Protein AF-A0A9D8BT51-F1 (afdb_monomer_lite)

Foldseek 3Di:
DPPWDKDWDFWQFLDDPVSNVVNLCVLVVDQWDKDWDADPVGRVHTAWIWIAGSVLVSVQVNVVSVPDPDRTDIRMDTPVNSPVGTDTPDHDPD

Sequence (94 aa):
MQRRGTGQIDRMFKEPADKRAESLGRITRNRKVYFAVFYAANQTKCKVIYELEPMVVVEETNRQLDRSRNVISHVGFSEDWARENGHVVYQDKT

Structure (mmCIF, N/CA/C/O backbone):
data_AF-A0A9D8BT51-F1
#
_entry.id   AF-A0A9D8BT51-F1
#
loop_
_atom_site.group_PDB
_atom_site.id
_atom_site.type_symbol
_atom_site.label_atom_id
_atom_site.label_alt_id
_atom_site.label_comp_id
_atom_site.label_asym_id
_atom_site.label_entity_id
_atom_site.label_seq_id
_atom_site.pdbx_PDB_ins_code
_atom_site.Cartn_x
_atom_site.Cartn_y
_atom_site.Cartn_z
_atom_site.occupancy
_atom_site.B_iso_or_equiv
_atom_site.auth_seq_id
_atom_site.auth_comp_id
_atom_site.auth_asym_id
_atom_site.auth_atom_id
_atom_site.pdbx_PDB_model_num
ATOM 1 N N . MET A 1 1 ? -21.877 8.097 6.622 1.00 39.50 1 MET A N 1
ATOM 2 C CA . MET A 1 1 ? -20.825 7.588 5.713 1.00 39.50 1 MET A CA 1
ATOM 3 C 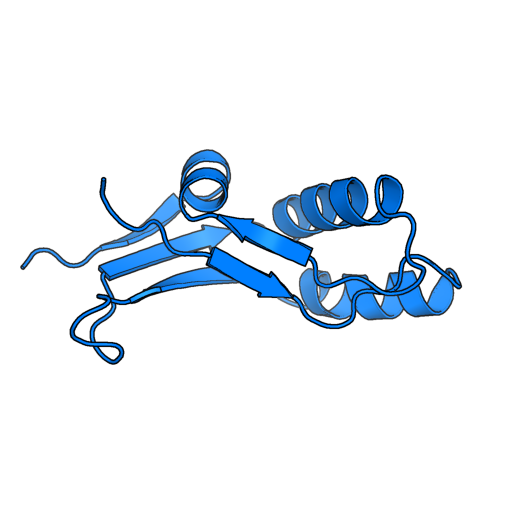C . MET A 1 1 ? -19.589 7.288 6.560 1.00 39.50 1 MET A C 1
ATOM 5 O O . MET A 1 1 ? -19.027 8.223 7.115 1.00 39.50 1 MET A O 1
ATOM 9 N N . GLN A 1 2 ? -19.232 6.018 6.795 1.00 44.03 2 GLN A N 1
ATOM 10 C CA . GLN A 1 2 ? -17.997 5.700 7.535 1.00 44.03 2 GLN A CA 1
ATOM 11 C C . GLN A 1 2 ? -16.801 6.120 6.671 1.00 44.03 2 GLN A C 1
ATOM 13 O O . GLN A 1 2 ? -16.718 5.707 5.516 1.00 44.03 2 GLN A O 1
ATOM 18 N N . ARG A 1 3 ? -15.901 6.961 7.199 1.00 54.00 3 ARG A N 1
ATOM 19 C CA . ARG A 1 3 ? -14.628 7.273 6.532 1.00 54.00 3 ARG A CA 1
ATOM 20 C C . ARG A 1 3 ? -13.808 5.981 6.473 1.00 54.00 3 ARG A C 1
ATOM 22 O O . ARG A 1 3 ? -13.406 5.480 7.519 1.00 54.00 3 ARG A O 1
ATOM 29 N N . ARG A 1 4 ? -13.634 5.423 5.273 1.00 69.25 4 ARG A N 1
ATOM 30 C CA . ARG A 1 4 ? -12.799 4.239 5.026 1.00 69.25 4 ARG A CA 1
ATOM 31 C C . ARG A 1 4 ? -11.338 4.667 4.940 1.00 69.25 4 ARG A C 1
ATOM 33 O O . ARG A 1 4 ? -11.046 5.729 4.390 1.00 69.25 4 ARG A O 1
ATOM 40 N N . GLY A 1 5 ? -10.444 3.880 5.533 1.00 78.31 5 GLY A N 1
ATOM 41 C CA . GLY A 1 5 ? -9.011 4.173 5.514 1.00 78.31 5 GLY A CA 1
ATOM 42 C C . GLY A 1 5 ? -8.420 4.014 4.112 1.00 78.31 5 GLY A C 1
ATOM 43 O O . GLY A 1 5 ? -8.827 3.125 3.362 1.00 78.31 5 GLY A O 1
ATOM 44 N N . THR A 1 6 ? -7.444 4.854 3.769 1.00 91.25 6 THR A N 1
ATOM 45 C CA . THR A 1 6 ? -6.611 4.698 2.570 1.00 91.25 6 THR A CA 1
ATOM 46 C C . THR A 1 6 ? -5.143 4.716 2.967 1.00 91.25 6 THR A C 1
ATOM 48 O O . THR A 1 6 ? -4.730 5.579 3.740 1.00 91.25 6 THR A O 1
ATOM 51 N N . GLY A 1 7 ? -4.362 3.791 2.423 1.00 92.62 7 GLY A N 1
ATOM 52 C CA . GLY A 1 7 ? -2.904 3.765 2.526 1.00 92.62 7 GLY A CA 1
ATOM 53 C C . GLY A 1 7 ? -2.279 3.924 1.146 1.00 92.62 7 GLY A C 1
ATOM 54 O O . GLY A 1 7 ? -2.956 3.745 0.137 1.00 92.62 7 GLY A O 1
ATOM 55 N N . GLN A 1 8 ? -0.995 4.263 1.087 1.00 95.75 8 GLN A N 1
ATOM 56 C CA . GLN A 1 8 ? -0.293 4.407 -0.185 1.00 95.75 8 GLN A CA 1
ATOM 57 C C . GLN A 1 8 ? 1.139 3.891 -0.113 1.00 95.75 8 GLN A C 1
ATOM 59 O O . GLN A 1 8 ? 1.770 3.911 0.944 1.00 95.75 8 GLN A O 1
ATOM 64 N N . ILE A 1 9 ? 1.652 3.465 -1.265 1.00 95.56 9 ILE A N 1
ATOM 65 C CA . ILE A 1 9 ? 3.080 3.267 -1.483 1.00 95.56 9 ILE A CA 1
ATOM 66 C C . ILE A 1 9 ? 3.580 4.442 -2.317 1.00 95.56 9 ILE A C 1
ATOM 68 O O . ILE A 1 9 ? 3.189 4.636 -3.471 1.00 95.56 9 ILE A O 1
ATOM 72 N N . ASP A 1 10 ? 4.452 5.238 -1.705 1.00 94.75 10 ASP A N 1
ATOM 73 C CA . ASP A 1 10 ? 4.946 6.469 -2.307 1.00 94.75 10 ASP A CA 1
ATOM 74 C C . ASP A 1 10 ? 6.033 6.229 -3.349 1.00 94.75 10 ASP A C 1
ATOM 76 O O . ASP A 1 10 ? 6.909 5.373 -3.167 1.00 94.75 10 ASP A O 1
ATOM 80 N N . ARG A 1 11 ? 6.034 7.091 -4.374 1.00 95.56 11 ARG A N 1
ATOM 81 C CA . ARG A 1 11 ? 7.080 7.201 -5.403 1.00 95.56 11 ARG A CA 1
ATOM 82 C C . ARG A 1 11 ? 7.360 5.873 -6.110 1.00 95.56 11 ARG A C 1
ATOM 84 O O . ARG A 1 11 ? 8.490 5.389 -6.118 1.00 95.56 11 ARG A O 1
ATOM 91 N N . MET A 1 12 ? 6.318 5.289 -6.688 1.00 98.00 12 MET A N 1
ATOM 92 C CA . MET A 1 12 ? 6.415 4.087 -7.510 1.00 98.00 12 MET A CA 1
ATOM 93 C C . MET A 1 12 ? 6.676 4.478 -8.962 1.00 98.00 12 MET A C 1
ATOM 95 O O . MET A 1 12 ? 5.923 5.262 -9.542 1.00 98.00 12 MET A O 1
ATOM 99 N N . PHE A 1 13 ? 7.754 3.949 -9.536 1.00 98.25 13 PHE A N 1
ATOM 100 C CA . PHE A 1 13 ? 8.161 4.245 -10.907 1.00 98.25 13 PHE A CA 1
ATOM 101 C C . PHE A 1 13 ? 7.452 3.317 -11.896 1.00 98.25 13 PHE A C 1
ATOM 103 O O . PHE A 1 13 ? 7.490 2.095 -11.752 1.00 98.25 13 PHE A O 1
ATOM 110 N N . LYS A 1 14 ? 6.835 3.904 -12.922 1.00 97.75 14 LYS A N 1
ATOM 111 C CA . LYS A 1 14 ? 6.328 3.216 -14.115 1.00 97.75 14 LYS A CA 1
ATOM 112 C C . LYS A 1 14 ? 7.460 2.909 -15.096 1.00 97.75 14 LYS A C 1
ATOM 114 O O . LYS A 1 14 ? 7.468 1.846 -15.709 1.00 97.75 14 LYS A O 1
ATOM 119 N N . GLU A 1 15 ? 8.400 3.839 -15.219 1.00 95.94 15 GLU A N 1
ATOM 120 C CA . GLU A 1 15 ? 9.584 3.767 -16.073 1.00 95.94 15 GLU A CA 1
ATOM 121 C C . GLU A 1 15 ? 10.721 4.610 -15.457 1.00 95.94 15 GLU A C 1
ATOM 123 O O . GLU A 1 15 ? 10.442 5.483 -14.628 1.00 95.94 15 GLU A O 1
ATOM 128 N N . PRO A 1 16 ? 11.995 4.370 -15.814 1.00 97.25 16 PRO A N 1
ATOM 129 C CA . PRO A 1 16 ? 12.500 3.260 -16.632 1.00 97.25 16 PRO A CA 1
ATOM 130 C C . PRO A 1 16 ? 12.338 1.881 -15.953 1.00 97.25 16 PRO A C 1
ATOM 132 O O . PRO A 1 16 ? 11.961 1.783 -14.783 1.00 97.25 16 PRO A O 1
ATOM 135 N N . ALA A 1 17 ? 12.536 0.798 -16.714 1.00 97.69 17 ALA A N 1
ATOM 136 C CA . ALA A 1 17 ? 12.199 -0.570 -16.292 1.00 97.69 17 ALA A CA 1
ATOM 137 C C . ALA A 1 17 ? 12.968 -1.042 -15.043 1.00 97.69 17 ALA A C 1
ATOM 139 O O . A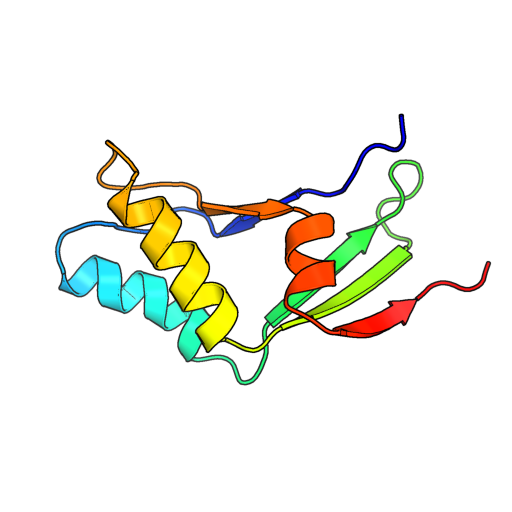LA A 1 17 ? 12.404 -1.716 -14.182 1.00 97.69 17 ALA A O 1
ATOM 140 N N . ASP A 1 18 ? 14.230 -0.644 -14.911 1.00 98.06 18 ASP A N 1
ATOM 141 C CA . ASP A 1 18 ? 15.072 -0.875 -13.735 1.00 98.06 18 ASP A CA 1
ATOM 142 C C . ASP A 1 18 ? 14.499 -0.186 -12.487 1.00 98.06 18 ASP A C 1
ATOM 144 O O . ASP A 1 18 ? 14.381 -0.806 -11.429 1.00 98.06 18 ASP A O 1
ATOM 148 N N . LYS A 1 19 ? 14.036 1.063 -12.619 1.00 98.12 19 LYS A N 1
ATOM 149 C CA . LYS A 1 19 ? 13.391 1.801 -11.524 1.00 98.12 19 LYS A CA 1
ATOM 150 C C . LYS A 1 19 ? 12.026 1.239 -11.154 1.00 98.12 19 LYS A C 1
ATOM 152 O O . LYS A 1 19 ? 11.664 1.236 -9.971 1.00 98.12 19 LYS A O 1
ATOM 157 N N . ARG A 1 20 ? 11.280 0.710 -12.127 1.00 98.19 20 ARG A N 1
ATOM 158 C CA . ARG A 1 20 ? 10.053 -0.051 -11.855 1.00 98.19 20 ARG A CA 1
ATOM 159 C C . ARG A 1 20 ? 10.365 -1.323 -11.072 1.00 98.19 20 ARG A C 1
ATOM 161 O O . ARG A 1 20 ? 9.720 -1.569 -10.056 1.00 98.19 20 ARG A O 1
ATOM 168 N N . ALA A 1 21 ? 11.373 -2.089 -11.485 1.00 98.31 21 ALA A N 1
ATOM 169 C CA . ALA A 1 21 ? 11.800 -3.292 -10.773 1.00 98.31 21 ALA A CA 1
ATOM 170 C C . ALA A 1 21 ? 12.259 -2.980 -9.337 1.00 98.31 21 ALA A C 1
ATOM 172 O O . ALA A 1 21 ? 11.842 -3.667 -8.407 1.00 98.31 21 ALA A O 1
ATOM 173 N N . GLU A 1 22 ? 13.028 -1.905 -9.128 1.00 98.06 22 GLU A N 1
ATOM 174 C CA . GLU A 1 22 ? 13.434 -1.431 -7.795 1.00 98.06 22 GLU A CA 1
ATOM 175 C C . GLU A 1 22 ? 12.214 -1.058 -6.930 1.00 98.06 22 GLU A C 1
ATOM 177 O O . GLU A 1 22 ? 12.112 -1.460 -5.768 1.00 98.06 22 GLU A O 1
ATOM 182 N N . SER A 1 23 ? 11.246 -0.343 -7.516 1.00 97.81 23 SER A N 1
ATOM 183 C CA . SER A 1 23 ? 9.996 0.041 -6.850 1.00 97.81 23 SER A CA 1
ATOM 184 C C . SER A 1 23 ? 9.196 -1.182 -6.407 1.00 97.81 23 SER A C 1
ATOM 186 O O . SER A 1 23 ? 8.837 -1.292 -5.234 1.00 97.81 23 SER A O 1
ATOM 188 N N . LEU A 1 24 ? 8.954 -2.127 -7.319 1.00 98.38 24 LEU A N 1
ATOM 189 C CA . LEU A 1 24 ? 8.247 -3.377 -7.026 1.00 98.38 24 LEU A CA 1
ATOM 190 C C . LEU A 1 24 ? 9.027 -4.255 -6.036 1.00 98.38 24 LEU A C 1
ATOM 192 O O . LEU A 1 24 ? 8.420 -4.902 -5.185 1.00 98.38 24 LEU A O 1
ATOM 196 N N . GLY A 1 25 ? 10.361 -4.200 -6.072 1.00 98.19 25 GLY A N 1
ATOM 197 C CA . GLY A 1 25 ? 11.264 -4.841 -5.116 1.00 98.19 25 GLY A CA 1
ATOM 198 C C . GLY A 1 25 ? 10.984 -4.461 -3.662 1.00 98.19 25 GLY A C 1
ATOM 199 O O . GLY A 1 25 ? 11.129 -5.286 -2.761 1.00 98.19 25 GLY A O 1
ATOM 200 N N . ARG A 1 26 ? 10.503 -3.236 -3.408 1.00 97.44 26 ARG A N 1
ATOM 201 C CA . ARG A 1 26 ? 10.092 -2.796 -2.061 1.00 97.44 26 ARG A CA 1
ATOM 202 C C . ARG A 1 26 ? 8.901 -3.582 -1.523 1.00 97.44 26 ARG A C 1
ATOM 204 O O . ARG A 1 26 ? 8.765 -3.653 -0.304 1.00 97.44 26 ARG A O 1
ATOM 211 N N . ILE A 1 27 ? 8.075 -4.145 -2.406 1.00 98.12 27 ILE A N 1
ATOM 212 C CA . ILE A 1 27 ? 6.937 -5.007 -2.076 1.00 98.12 27 ILE A CA 1
ATOM 213 C C . ILE A 1 27 ? 7.411 -6.462 -2.005 1.00 98.12 27 ILE A C 1
ATOM 215 O O . ILE A 1 27 ? 7.266 -7.097 -0.962 1.00 98.12 27 ILE A O 1
ATOM 219 N N . THR A 1 28 ? 8.033 -6.967 -3.075 1.00 98.12 28 THR A N 1
ATOM 220 C CA . THR A 1 28 ? 8.361 -8.397 -3.236 1.00 98.12 28 THR A CA 1
ATOM 221 C C . THR A 1 28 ? 9.458 -8.903 -2.306 1.00 98.12 28 THR A C 1
ATOM 223 O O . THR A 1 28 ? 9.509 -10.099 -2.039 1.00 98.12 28 THR A O 1
ATOM 226 N N . ARG A 1 29 ? 10.311 -8.026 -1.759 1.00 97.94 29 ARG A N 1
ATOM 227 C CA . ARG A 1 29 ? 11.319 -8.423 -0.758 1.00 97.94 29 ARG A CA 1
ATOM 228 C C . ARG A 1 29 ? 10.727 -8.847 0.591 1.00 97.94 29 ARG A C 1
ATOM 230 O O . ARG A 1 29 ? 11.457 -9.361 1.432 1.00 97.94 29 ARG A O 1
ATOM 237 N N . ASN A 1 30 ? 9.450 -8.559 0.845 1.00 98.19 30 ASN A N 1
ATOM 238 C CA . ASN A 1 30 ? 8.797 -8.888 2.110 1.00 98.19 30 ASN A CA 1
ATOM 239 C C . ASN A 1 30 ? 8.069 -10.224 1.992 1.00 98.19 30 ASN A C 1
ATOM 241 O O . ASN A 1 30 ? 7.534 -10.555 0.939 1.00 98.19 30 ASN A O 1
ATOM 245 N N . ARG A 1 31 ? 7.961 -10.950 3.110 1.00 98.19 31 ARG A N 1
ATOM 246 C CA . ARG A 1 31 ? 7.145 -12.172 3.173 1.00 98.19 31 ARG A CA 1
ATOM 247 C C . ARG A 1 31 ? 5.648 -11.873 3.069 1.00 98.19 31 ARG A C 1
ATOM 249 O O . ARG A 1 31 ? 4.910 -12.674 2.514 1.00 98.19 31 ARG A O 1
ATOM 256 N N . LYS A 1 32 ? 5.214 -10.750 3.649 1.00 98.00 32 LYS A N 1
ATOM 257 C CA . LYS A 1 32 ? 3.821 -10.293 3.749 1.00 98.00 32 LYS A CA 1
ATOM 258 C C . LYS A 1 32 ? 3.762 -8.771 3.739 1.00 98.00 32 LYS A C 1
ATOM 260 O O . LYS A 1 32 ? 4.753 -8.114 4.062 1.00 98.00 32 LYS A O 1
ATOM 265 N N . VAL A 1 33 ? 2.592 -8.229 3.415 1.00 98.12 33 VAL A N 1
ATOM 266 C CA . VAL A 1 33 ? 2.270 -6.804 3.555 1.00 98.12 33 VAL A CA 1
ATOM 267 C C . VAL A 1 33 ? 1.090 -6.665 4.512 1.00 98.12 33 VAL A C 1
ATOM 269 O O . VAL A 1 33 ? 0.125 -7.416 4.407 1.00 98.12 33 VAL A O 1
ATOM 272 N N . TYR A 1 34 ? 1.159 -5.704 5.435 1.00 97.94 34 TYR A N 1
ATOM 273 C CA . TYR A 1 34 ? 0.091 -5.447 6.400 1.00 97.94 34 TYR A CA 1
ATOM 274 C C . TYR A 1 34 ? -0.532 -4.074 6.166 1.00 97.94 34 TYR A C 1
ATOM 276 O O . TYR A 1 34 ? 0.170 -3.063 6.136 1.00 97.94 34 TYR A O 1
ATOM 284 N N . PHE A 1 35 ? -1.856 -4.040 6.036 1.00 97.50 35 PHE A N 1
ATOM 285 C CA . PHE A 1 35 ? -2.635 -2.809 5.950 1.00 97.50 35 PHE A CA 1
ATOM 286 C C . PHE A 1 35 ? -3.359 -2.586 7.278 1.00 97.50 35 PHE A C 1
ATOM 288 O O . PHE A 1 35 ? -4.359 -3.245 7.567 1.00 97.50 35 PHE A O 1
ATOM 295 N N . ALA A 1 36 ? -2.832 -1.679 8.099 1.00 96.69 36 ALA A N 1
ATOM 296 C CA . ALA A 1 36 ? -3.396 -1.339 9.400 1.00 96.69 36 ALA A CA 1
ATOM 297 C C . ALA A 1 36 ? -4.289 -0.095 9.301 1.00 96.69 36 ALA A C 1
ATOM 299 O O . ALA A 1 36 ? -3.852 0.967 8.857 1.00 96.69 36 ALA A O 1
ATOM 300 N N . VAL A 1 37 ? -5.534 -0.219 9.755 1.00 95.25 37 VAL A N 1
ATOM 301 C CA . VAL A 1 37 ? -6.487 0.890 9.863 1.00 95.25 37 VAL A CA 1
ATOM 302 C C . VAL A 1 37 ? -6.581 1.310 11.318 1.00 95.25 37 VAL A C 1
ATOM 304 O O . VAL A 1 37 ? -6.823 0.476 12.188 1.00 95.25 37 VAL A O 1
ATOM 307 N N . PHE A 1 38 ? -6.434 2.604 11.584 1.00 94.88 38 PHE A N 1
ATOM 308 C CA . PHE A 1 38 ? -6.532 3.191 12.920 1.00 94.88 38 PHE A CA 1
ATOM 309 C C . PHE A 1 38 ? -7.825 3.992 13.064 1.00 94.88 38 PHE A C 1
ATOM 311 O O . PHE A 1 38 ? -8.390 4.480 12.080 1.00 94.88 38 PHE A O 1
ATOM 318 N N . TYR A 1 39 ? -8.320 4.132 14.293 1.00 93.44 39 TYR A N 1
ATOM 319 C CA . TYR A 1 39 ? -9.504 4.950 14.542 1.00 93.44 39 TYR A CA 1
ATOM 320 C C . TYR A 1 39 ? -9.208 6.424 14.257 1.00 93.44 39 TYR A C 1
ATOM 322 O O . TYR A 1 39 ? -8.254 6.987 14.784 1.00 93.44 39 TYR A O 1
ATOM 330 N N . ALA A 1 40 ? -10.082 7.089 13.494 1.00 91.69 40 ALA A N 1
ATOM 331 C CA . ALA A 1 40 ? -9.935 8.511 13.164 1.00 91.69 40 ALA A CA 1
ATOM 332 C C . ALA A 1 40 ? -9.728 9.389 14.415 1.00 91.69 40 ALA A C 1
ATOM 334 O O . ALA A 1 40 ? -8.834 10.230 14.431 1.00 91.69 40 ALA A O 1
ATOM 335 N N . ALA A 1 41 ? -10.509 9.137 15.470 1.00 93.88 41 ALA A N 1
ATOM 336 C CA . ALA A 1 41 ? -10.450 9.861 16.740 1.00 93.88 41 ALA A CA 1
ATOM 337 C C . ALA A 1 41 ? -9.275 9.452 17.651 1.00 93.88 41 ALA A C 1
ATOM 339 O O . ALA A 1 41 ? -8.996 10.146 18.622 1.00 93.88 41 ALA A O 1
ATOM 340 N N . ASN A 1 42 ? -8.600 8.333 17.368 1.00 93.69 42 ASN A N 1
ATOM 341 C CA . ASN A 1 42 ? -7.462 7.856 18.144 1.00 93.69 42 ASN A CA 1
ATOM 342 C C . ASN A 1 42 ? -6.478 7.094 17.239 1.00 93.69 42 ASN A C 1
ATOM 344 O O . ASN A 1 42 ? -6.577 5.877 17.078 1.00 93.69 42 ASN A O 1
ATOM 348 N N . GLN A 1 43 ? -5.522 7.824 16.661 1.00 91.44 43 GLN A N 1
ATOM 349 C CA . GLN A 1 43 ? -4.569 7.300 15.673 1.00 91.44 43 GLN A CA 1
ATOM 350 C C . GLN A 1 43 ? -3.561 6.292 16.245 1.00 91.44 43 GLN A C 1
ATOM 352 O O . GLN A 1 43 ? -2.866 5.636 15.478 1.00 91.44 43 GLN A O 1
ATOM 357 N N . THR A 1 44 ? -3.478 6.135 17.569 1.00 94.88 44 THR A N 1
ATOM 358 C CA . THR A 1 44 ? -2.654 5.088 18.193 1.00 94.88 44 THR A CA 1
ATOM 359 C C . THR A 1 44 ? -3.442 3.803 18.443 1.00 94.88 44 THR A C 1
ATOM 361 O O . THR A 1 44 ? -2.842 2.757 18.686 1.00 94.88 44 THR A O 1
ATOM 364 N N . LYS A 1 45 ? -4.779 3.838 18.336 1.00 95.88 45 LYS A N 1
ATOM 365 C CA . LYS A 1 45 ? -5.637 2.658 18.467 1.00 95.88 45 LYS A CA 1
ATOM 366 C C . LYS A 1 45 ? -5.893 2.038 17.093 1.00 95.88 45 LYS A C 1
ATOM 368 O O . LYS A 1 45 ? -6.588 2.614 16.252 1.00 95.88 45 LYS A O 1
ATOM 373 N N . CYS A 1 46 ? -5.343 0.847 16.871 1.00 95.69 46 CYS A N 1
ATOM 374 C CA . CYS A 1 46 ? -5.616 0.067 15.668 1.00 95.69 46 CYS A CA 1
ATOM 375 C C . CYS A 1 46 ? -7.042 -0.503 15.719 1.00 95.69 46 CYS A C 1
ATOM 377 O O . CYS A 1 46 ? -7.465 -1.035 16.740 1.00 95.69 46 CYS A O 1
ATOM 379 N N . LYS A 1 47 ? -7.782 -0.381 14.617 1.00 95.31 47 LYS A N 1
ATOM 380 C CA . LYS A 1 47 ? -9.134 -0.922 14.426 1.00 95.31 47 LYS A CA 1
ATOM 381 C C . LYS A 1 47 ? -9.086 -2.316 13.803 1.00 95.31 47 LYS A C 1
ATOM 383 O O . LYS A 1 47 ? -9.777 -3.223 14.256 1.00 95.31 47 LYS A O 1
ATOM 388 N N . VAL A 1 48 ? -8.302 -2.482 12.739 1.00 97.06 48 VAL A N 1
ATOM 389 C CA . VAL A 1 48 ? -8.187 -3.738 11.983 1.00 97.06 48 VAL A CA 1
ATOM 390 C C . VAL A 1 48 ? -6.852 -3.779 11.241 1.00 97.06 48 VAL A C 1
ATOM 392 O O . VAL A 1 48 ? -6.364 -2.7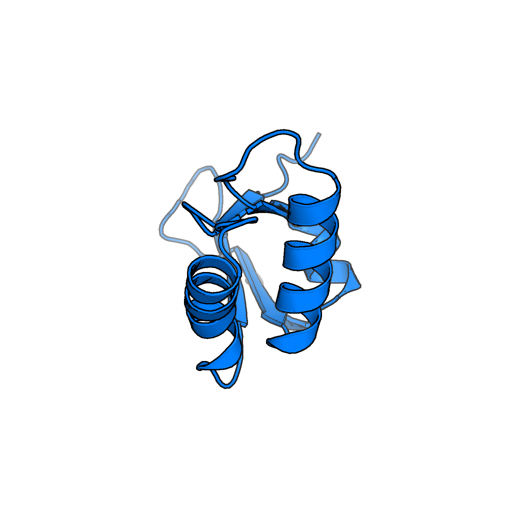39 10.795 1.00 97.06 48 VAL A O 1
ATOM 395 N N . ILE A 1 49 ? -6.270 -4.971 11.100 1.00 98.06 49 ILE A N 1
ATOM 396 C CA . ILE A 1 49 ? -5.102 -5.222 10.250 1.00 98.06 49 ILE A CA 1
ATOM 397 C C . ILE A 1 49 ? -5.448 -6.330 9.261 1.00 98.06 49 ILE A C 1
ATOM 399 O O . ILE A 1 49 ? -5.868 -7.419 9.662 1.00 98.06 49 ILE A O 1
ATOM 403 N N . TYR A 1 50 ? -5.226 -6.045 7.980 1.00 98.25 50 TYR A N 1
ATOM 404 C CA . TYR A 1 50 ? -5.300 -7.020 6.897 1.00 98.25 50 TYR A CA 1
ATOM 405 C C . TYR A 1 50 ? -3.895 -7.504 6.541 1.00 98.25 50 TYR A C 1
ATOM 407 O O . TYR A 1 50 ? -2.999 -6.683 6.337 1.00 98.25 50 TYR A O 1
ATOM 415 N N . GLU A 1 51 ? -3.708 -8.817 6.450 1.00 98.56 51 GLU A N 1
ATOM 416 C CA . GLU A 1 51 ? -2.525 -9.429 5.850 1.00 98.56 51 GLU A CA 1
ATOM 417 C C . GLU A 1 51 ? -2.783 -9.697 4.364 1.00 98.56 51 GLU A C 1
ATOM 419 O O . GLU A 1 51 ? -3.813 -10.258 3.982 1.00 98.56 51 GLU A O 1
ATOM 424 N N . LEU A 1 52 ? -1.829 -9.286 3.532 1.00 98.50 52 LEU A N 1
ATOM 425 C CA . LEU A 1 52 ? -1.867 -9.380 2.079 1.00 98.50 52 LEU A CA 1
ATOM 426 C C . LEU A 1 52 ? -0.647 -10.153 1.577 1.00 98.50 52 LEU A C 1
ATOM 428 O O . LEU A 1 52 ? 0.473 -9.982 2.082 1.00 98.50 52 LEU A O 1
ATOM 432 N N . GLU A 1 53 ? -0.853 -10.954 0.533 1.00 98.50 53 GLU A N 1
ATOM 433 C CA . GLU A 1 53 ? 0.263 -11.531 -0.210 1.00 98.50 53 GLU A CA 1
ATOM 434 C C . GLU A 1 53 ? 1.000 -10.435 -0.992 1.00 98.50 53 GLU A C 1
ATOM 436 O O . GLU A 1 53 ? 0.352 -9.621 -1.660 1.00 98.50 53 GLU A O 1
ATOM 441 N N . PRO A 1 54 ? 2.346 -10.413 -0.993 1.00 98.56 54 PRO A N 1
ATOM 442 C CA . PRO A 1 54 ? 3.108 -9.415 -1.742 1.00 98.56 54 PRO A CA 1
ATOM 443 C C . PRO A 1 54 ? 2.723 -9.353 -3.224 1.00 98.56 54 PRO A C 1
ATOM 445 O O . PRO A 1 54 ? 2.627 -8.268 -3.791 1.00 98.56 54 PRO A O 1
ATOM 448 N N . MET A 1 55 ? 2.449 -10.504 -3.847 1.00 98.50 55 MET A N 1
ATOM 449 C CA . MET A 1 55 ? 2.108 -10.567 -5.272 1.00 98.50 55 MET A CA 1
ATOM 450 C C . MET A 1 55 ? 0.752 -9.942 -5.605 1.00 98.50 55 MET A C 1
ATOM 452 O O . MET A 1 55 ? 0.624 -9.319 -6.654 1.00 98.50 55 MET A O 1
ATOM 456 N N . VAL A 1 56 ? -0.214 -10.013 -4.691 1.00 98.50 56 VAL A N 1
ATOM 457 C CA . VAL A 1 56 ? -1.515 -9.341 -4.830 1.00 98.50 56 VAL A CA 1
ATOM 458 C C . VAL A 1 56 ? -1.335 -7.819 -4.816 1.00 98.50 56 VAL A C 1
ATOM 460 O O . VAL A 1 56 ? -1.919 -7.096 -5.621 1.00 98.50 56 VAL A O 1
ATOM 463 N N . VAL A 1 57 ? -0.451 -7.315 -3.948 1.00 98.50 57 VAL A N 1
ATOM 464 C CA . VAL A 1 57 ? -0.102 -5.886 -3.898 1.00 98.50 57 VAL A CA 1
ATOM 465 C C . VAL A 1 57 ? 0.658 -5.457 -5.160 1.00 98.50 57 VAL A C 1
ATOM 467 O O . VAL A 1 57 ? 0.423 -4.362 -5.674 1.00 98.50 57 VAL A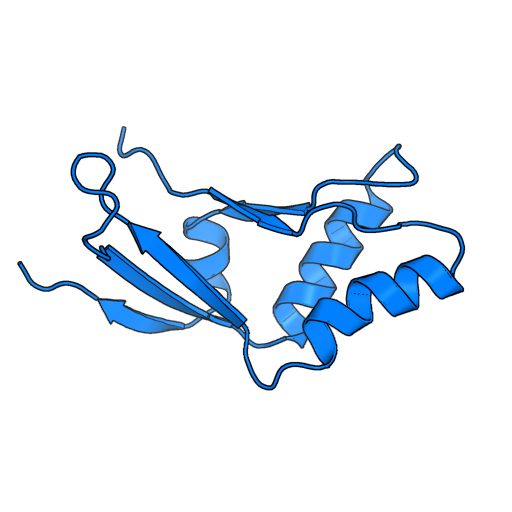 O 1
ATOM 470 N N . VAL A 1 58 ? 1.551 -6.304 -5.685 1.00 98.56 58 VAL A N 1
ATOM 471 C CA . VAL A 1 58 ? 2.275 -6.056 -6.947 1.00 98.56 58 VAL A CA 1
ATOM 472 C C . VAL A 1 58 ? 1.324 -5.967 -8.133 1.00 98.56 58 VAL A C 1
ATOM 474 O O . VAL A 1 58 ? 1.482 -5.069 -8.959 1.00 98.56 58 VAL A O 1
ATOM 477 N N . GLU A 1 59 ? 0.354 -6.872 -8.232 1.00 98.56 59 GLU A N 1
ATOM 478 C CA . GLU A 1 59 ? -0.622 -6.880 -9.321 1.00 98.56 59 GLU A CA 1
ATOM 479 C C . GLU A 1 59 ? -1.416 -5.570 -9.355 1.00 98.56 59 GLU A C 1
ATOM 481 O O . GLU A 1 59 ? -1.447 -4.884 -10.379 1.00 98.56 59 GLU A O 1
ATOM 486 N N . GLU A 1 60 ? -1.952 -5.155 -8.208 1.00 98.50 60 GLU A N 1
ATOM 487 C CA . GLU A 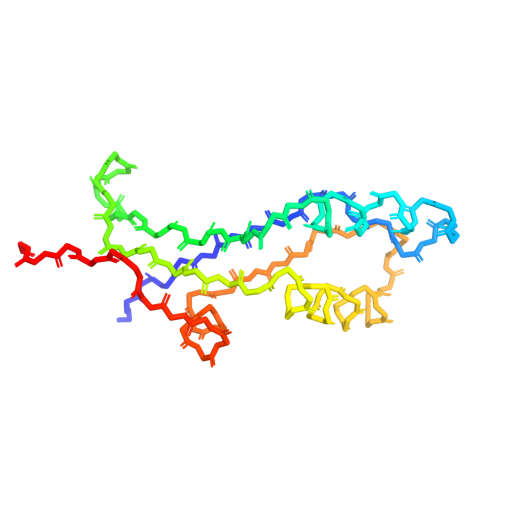1 60 ? -2.679 -3.892 -8.087 1.00 98.50 60 GLU A CA 1
ATOM 488 C C . GLU A 1 60 ? -1.781 -2.670 -8.341 1.00 98.50 60 GLU A C 1
ATOM 490 O O . GLU A 1 60 ? -2.178 -1.724 -9.027 1.00 98.50 60 GLU A O 1
ATOM 495 N N . THR A 1 61 ? -0.536 -2.709 -7.859 1.00 98.38 61 THR A N 1
ATOM 496 C CA . THR A 1 61 ? 0.463 -1.666 -8.125 1.00 98.38 61 THR A CA 1
ATOM 497 C C . THR A 1 61 ? 0.719 -1.519 -9.621 1.00 98.38 61 THR A C 1
ATOM 499 O O . THR A 1 61 ? 0.671 -0.407 -10.148 1.00 98.38 61 THR A O 1
ATOM 502 N N . ASN A 1 62 ? 0.960 -2.627 -10.325 1.00 98.38 62 ASN A N 1
ATOM 503 C CA . ASN A 1 62 ? 1.170 -2.620 -11.769 1.00 98.38 62 ASN A CA 1
ATOM 504 C C . ASN A 1 62 ? -0.069 -2.095 -12.499 1.00 98.38 62 ASN A C 1
ATOM 506 O O . ASN A 1 62 ? 0.058 -1.183 -13.313 1.00 98.38 62 ASN A O 1
ATOM 510 N N . ARG A 1 63 ? -1.267 -2.571 -12.134 1.00 98.38 63 ARG A N 1
ATOM 511 C CA . ARG A 1 63 ? -2.538 -2.103 -12.703 1.00 98.38 63 ARG A CA 1
ATOM 512 C C . ARG A 1 63 ? -2.690 -0.582 -12.603 1.00 98.38 63 ARG A C 1
ATOM 514 O O . ARG A 1 63 ? -3.134 0.052 -13.564 1.00 98.38 63 ARG A O 1
ATOM 521 N N . GLN A 1 64 ? -2.343 0.011 -11.459 1.00 98.25 64 GLN A N 1
ATOM 522 C CA . GLN A 1 64 ? -2.403 1.462 -11.262 1.00 98.25 64 GLN A CA 1
ATOM 523 C C . GLN A 1 64 ? -1.312 2.205 -12.044 1.00 98.25 64 GLN A C 1
ATOM 525 O O . GLN A 1 64 ? -1.615 3.208 -12.692 1.00 98.25 64 GLN A O 1
ATOM 530 N N . LEU A 1 65 ? -0.068 1.715 -12.039 1.00 97.62 65 LEU A N 1
ATOM 531 C CA . LEU A 1 65 ? 1.037 2.325 -12.788 1.00 97.62 65 LEU A CA 1
ATOM 532 C C . LEU A 1 65 ? 0.791 2.311 -14.300 1.00 97.62 65 LEU A C 1
ATOM 534 O O . LEU A 1 65 ? 1.022 3.315 -14.970 1.00 97.62 65 LEU A O 1
ATOM 538 N N . ASP A 1 66 ? 0.268 1.213 -14.839 1.00 97.69 66 ASP A N 1
ATOM 539 C CA . ASP A 1 66 ? 0.017 1.075 -16.275 1.00 97.69 66 ASP A CA 1
ATOM 540 C C . ASP A 1 66 ? -1.061 2.053 -16.755 1.00 97.69 66 ASP A C 1
ATOM 542 O O . ASP A 1 66 ? -0.922 2.659 -17.821 1.00 97.69 66 ASP A O 1
ATOM 546 N N . ARG A 1 67 ? -2.081 2.292 -15.919 1.00 97.25 67 ARG A N 1
ATOM 547 C CA . ARG A 1 67 ? -3.140 3.289 -16.154 1.00 97.25 67 ARG A CA 1
ATOM 548 C C . ARG A 1 67 ? -2.702 4.726 -15.873 1.00 97.25 67 ARG A C 1
ATOM 550 O O . ARG A 1 67 ? -3.364 5.659 -16.330 1.00 97.25 67 ARG A O 1
ATOM 557 N N . SER A 1 68 ? -1.624 4.922 -15.118 1.00 96.00 68 SER A N 1
ATOM 558 C CA . SER A 1 68 ? -1.122 6.252 -14.793 1.00 96.00 68 SER A CA 1
ATOM 559 C C . SER A 1 68 ? -0.521 6.927 -16.023 1.00 96.00 68 SER A C 1
ATOM 561 O O . SER A 1 68 ? 0.193 6.308 -16.818 1.00 96.00 68 SER A O 1
ATOM 563 N N . ARG A 1 69 ? -0.784 8.230 -16.155 1.00 96.62 69 ARG A N 1
ATOM 564 C CA . ARG A 1 69 ? -0.115 9.104 -17.132 1.00 96.62 69 ARG A CA 1
ATOM 565 C C . ARG A 1 69 ? 1.254 9.579 -16.641 1.00 96.62 69 ARG A C 1
ATOM 567 O O . ARG A 1 69 ? 2.025 10.105 -17.432 1.00 96.62 69 ARG A O 1
ATOM 574 N N . ASN A 1 70 ? 1.544 9.398 -15.354 1.00 96.00 70 ASN A N 1
ATOM 575 C CA . ASN A 1 70 ? 2.776 9.861 -14.739 1.00 96.00 70 ASN A CA 1
ATOM 576 C C . ASN A 1 70 ? 3.827 8.751 -14.726 1.00 96.00 70 ASN A C 1
ATOM 578 O O . ASN A 1 70 ? 3.523 7.589 -14.453 1.00 96.00 70 ASN A O 1
ATOM 582 N N . VAL A 1 71 ? 5.084 9.149 -14.924 1.00 96.69 71 VAL A N 1
ATOM 583 C CA . VAL A 1 71 ? 6.256 8.270 -14.787 1.00 96.69 71 VAL A CA 1
ATOM 584 C C . VAL A 1 71 ? 6.448 7.812 -13.340 1.00 96.69 71 VAL A C 1
ATOM 586 O O . VAL A 1 71 ? 6.844 6.678 -13.093 1.00 96.69 71 VAL A O 1
ATOM 589 N N . ILE A 1 72 ? 6.122 8.672 -12.373 1.00 97.00 72 ILE A N 1
ATOM 590 C CA . ILE A 1 72 ? 6.169 8.376 -10.939 1.00 97.00 72 ILE A CA 1
ATOM 591 C C . ILE A 1 72 ? 4.776 8.611 -10.369 1.00 97.00 72 ILE A C 1
ATOM 593 O O . ILE A 1 72 ? 4.172 9.655 -10.614 1.00 97.00 72 ILE A O 1
ATOM 597 N N . SER A 1 73 ? 4.256 7.647 -9.615 1.00 96.81 73 SER A N 1
ATOM 598 C CA . SER A 1 73 ? 2.923 7.728 -9.012 1.00 96.81 73 SER A CA 1
ATOM 599 C C . SER A 1 73 ? 2.945 7.353 -7.533 1.00 96.81 73 SER A C 1
ATOM 601 O O . SER A 1 73 ? 3.788 6.575 -7.083 1.00 96.81 73 SER A O 1
ATOM 603 N N . HIS A 1 74 ? 1.989 7.892 -6.782 1.00 96.38 74 HIS A N 1
ATOM 604 C CA . HIS A 1 74 ? 1.602 7.357 -5.480 1.00 96.38 74 HIS A CA 1
ATOM 605 C C . HIS A 1 74 ? 0.509 6.318 -5.722 1.00 96.38 74 HIS A C 1
ATOM 607 O O . HIS A 1 74 ? -0.500 6.626 -6.355 1.00 96.38 74 HIS A O 1
ATOM 613 N N . VAL A 1 75 ? 0.741 5.084 -5.283 1.00 96.88 75 VAL A N 1
ATOM 614 C CA . VAL A 1 75 ? -0.168 3.957 -5.528 1.00 96.88 75 VAL A CA 1
ATOM 615 C C . VAL A 1 75 ? -1.000 3.746 -4.275 1.00 96.88 75 VAL A C 1
ATOM 617 O O . VAL A 1 75 ? -0.443 3.471 -3.213 1.00 96.88 75 VAL A O 1
ATOM 620 N N . GLY A 1 76 ? -2.314 3.927 -4.389 1.00 96.44 76 GLY A N 1
ATOM 621 C CA . GLY A 1 76 ? -3.237 3.945 -3.256 1.00 96.44 76 GLY A CA 1
ATOM 622 C C . GLY A 1 76 ? -3.978 2.624 -3.069 1.00 96.44 76 GLY A C 1
ATOM 623 O O . GLY A 1 76 ? -4.331 1.959 -4.036 1.00 96.44 76 GLY A O 1
ATOM 624 N N . PHE A 1 77 ? -4.276 2.276 -1.822 1.00 97.31 77 PHE A N 1
ATOM 625 C CA . PHE A 1 77 ? -5.025 1.083 -1.438 1.00 97.31 77 PHE A CA 1
ATOM 626 C C . PHE A 1 77 ? -6.114 1.479 -0.442 1.00 97.31 77 PHE A C 1
ATOM 628 O O . PHE A 1 77 ? -5.840 2.158 0.551 1.00 97.31 77 PHE A O 1
ATOM 635 N N . SER A 1 78 ? -7.357 1.084 -0.711 1.00 96.38 78 SER A N 1
ATOM 636 C CA . SER A 1 78 ? -8.484 1.319 0.193 1.00 96.38 78 SER A CA 1
ATOM 637 C C . SER A 1 78 ? -8.656 0.162 1.178 1.00 96.38 78 SER A C 1
ATOM 639 O O . SER A 1 78 ? -8.248 -0.968 0.911 1.00 96.38 78 SER A O 1
ATOM 641 N N . GLU A 1 79 ? -9.324 0.431 2.300 1.00 95.81 79 GLU A N 1
ATOM 642 C CA . GLU A 1 79 ? -9.764 -0.612 3.237 1.00 95.81 79 GLU A CA 1
ATOM 643 C C . GLU A 1 79 ? -10.612 -1.695 2.547 1.00 95.81 79 GLU A C 1
ATOM 645 O O . GLU A 1 79 ? -10.501 -2.869 2.886 1.00 95.81 79 GLU A O 1
ATOM 650 N N . ASP A 1 80 ? -11.437 -1.322 1.565 1.00 96.00 80 ASP A N 1
ATOM 651 C CA . ASP A 1 80 ? -12.272 -2.281 0.831 1.00 96.00 80 ASP A CA 1
ATOM 652 C C . ASP A 1 80 ? -11.442 -3.218 -0.025 1.00 96.00 80 ASP A C 1
ATOM 654 O O . ASP A 1 80 ? -11.614 -4.430 0.048 1.00 96.00 80 ASP A O 1
ATOM 658 N N . TRP A 1 81 ? -10.483 -2.661 -0.765 1.00 97.56 81 TRP A N 1
ATOM 659 C CA . TRP A 1 81 ? -9.564 -3.462 -1.556 1.00 97.56 81 TRP A CA 1
ATOM 660 C C . TRP A 1 81 ? -8.774 -4.420 -0.658 1.00 97.56 81 TRP A C 1
ATOM 662 O O . TRP A 1 81 ? -8.671 -5.606 -0.964 1.00 97.56 81 TRP A O 1
ATOM 672 N N . ALA A 1 82 ? -8.282 -3.940 0.491 1.00 97.44 82 ALA A N 1
ATOM 673 C CA . ALA A 1 82 ? -7.550 -4.773 1.443 1.00 97.44 82 ALA A CA 1
ATOM 674 C C . ALA A 1 82 ? -8.422 -5.890 2.043 1.00 97.44 82 ALA A C 1
ATOM 676 O O . ALA A 1 82 ? -7.933 -6.986 2.303 1.00 97.44 82 ALA A O 1
ATOM 677 N N . ARG A 1 83 ? -9.718 -5.629 2.238 1.00 96.62 83 ARG A N 1
ATOM 678 C CA . ARG A 1 83 ? -10.693 -6.610 2.727 1.00 96.62 83 ARG A CA 1
ATOM 679 C C . ARG A 1 83 ? -11.034 -7.677 1.692 1.00 96.62 83 ARG A C 1
ATOM 681 O O . ARG A 1 83 ? -11.224 -8.824 2.072 1.00 96.62 83 ARG A O 1
ATOM 688 N N . GLU A 1 84 ? -11.144 -7.298 0.424 1.00 97.88 84 GLU A N 1
ATOM 689 C CA . GLU A 1 84 ? -11.460 -8.214 -0.678 1.00 97.88 84 GLU A CA 1
ATOM 690 C C . GLU A 1 84 ? -10.273 -9.109 -1.054 1.00 97.88 84 GLU A C 1
ATOM 692 O O . GLU A 1 84 ? -10.469 -10.247 -1.469 1.00 97.88 84 GLU A O 1
ATOM 697 N N . ASN A 1 85 ? -9.047 -8.601 -0.901 1.00 98.31 85 ASN A N 1
ATOM 698 C CA . ASN A 1 85 ? -7.832 -9.247 -1.403 1.00 98.31 85 ASN A CA 1
ATOM 699 C C . ASN A 1 85 ? -6.915 -9.802 -0.299 1.00 98.31 85 ASN A C 1
ATOM 701 O O . ASN A 1 85 ? -5.918 -10.465 -0.587 1.00 98.31 85 ASN A O 1
ATOM 705 N N . GLY A 1 86 ? -7.217 -9.504 0.962 1.00 97.12 86 GLY A N 1
ATOM 706 C CA . GLY A 1 86 ? -6.462 -9.952 2.126 1.00 97.12 86 GLY A CA 1
ATOM 707 C C . GLY A 1 86 ? -7.332 -10.718 3.110 1.00 97.12 86 GLY A C 1
ATOM 708 O O . GLY A 1 86 ? -8.488 -11.043 2.851 1.00 97.12 86 GLY A O 1
ATOM 709 N N . HIS A 1 87 ? -6.772 -10.987 4.282 1.00 97.69 87 HIS A N 1
ATOM 710 C CA . HIS A 1 87 ? -7.523 -11.556 5.394 1.00 97.69 87 HIS A CA 1
ATOM 711 C C . HIS A 1 87 ? -7.209 -10.815 6.689 1.00 97.69 87 HIS A C 1
ATOM 713 O O . HIS A 1 87 ? -6.121 -10.271 6.880 1.00 97.69 87 HIS A O 1
ATOM 719 N N . VAL A 1 88 ? -8.192 -10.759 7.583 1.00 98.19 88 VAL A N 1
ATOM 720 C CA . VAL A 1 88 ? -8.055 -10.081 8.873 1.00 98.19 88 VAL A CA 1
ATO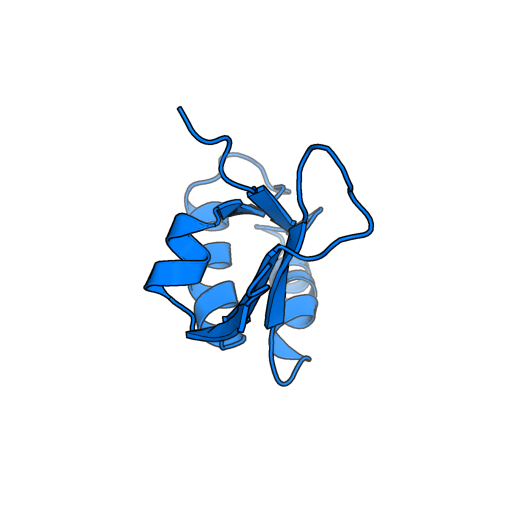M 721 C C . VAL A 1 88 ? -7.157 -10.912 9.787 1.00 98.19 88 VAL A C 1
ATOM 723 O O . VAL A 1 88 ? -7.474 -12.060 10.084 1.00 98.19 88 VAL A O 1
ATOM 726 N N . VAL A 1 89 ? -6.068 -10.313 10.269 1.00 98.50 89 VAL A N 1
ATOM 727 C CA . VAL A 1 89 ? -5.159 -10.921 11.265 1.00 98.50 89 VAL A CA 1
ATOM 728 C C . VAL A 1 89 ? -5.261 -10.261 12.636 1.00 98.50 89 VAL A C 1
ATOM 730 O O . VAL A 1 89 ? -4.829 -10.815 13.642 1.00 98.50 89 VAL A O 1
ATOM 733 N N . TYR A 1 90 ? -5.866 -9.078 12.689 1.00 98.25 90 TYR A N 1
ATOM 734 C CA . TYR A 1 90 ? -6.201 -8.390 13.923 1.00 98.25 90 TYR A CA 1
ATOM 735 C C . TYR A 1 90 ? -7.485 -7.600 13.720 1.00 98.25 90 TYR A C 1
ATOM 737 O O . TYR A 1 90 ? -7.637 -6.910 12.713 1.00 98.25 90 TYR A O 1
ATOM 745 N N . GLN A 1 91 ? -8.378 -7.656 14.702 1.00 97.50 91 GLN A N 1
ATOM 746 C CA . GLN A 1 91 ? -9.548 -6.799 14.766 1.00 97.50 91 GLN A CA 1
ATOM 747 C C . GLN A 1 91 ? -9.809 -6.424 16.217 1.00 97.50 91 GLN A C 1
ATOM 749 O O . GLN A 1 91 ? -9.885 -7.292 17.090 1.00 97.50 91 GLN A O 1
ATOM 754 N N . ASP A 1 92 ? -9.937 -5.125 16.457 1.00 96.69 92 ASP A N 1
ATOM 755 C CA . ASP A 1 92 ? -10.360 -4.612 17.747 1.00 96.69 92 ASP A CA 1
ATOM 756 C C . ASP A 1 92 ? -11.789 -5.089 18.051 1.00 96.69 92 ASP A C 1
ATOM 758 O O . ASP A 1 92 ? -12.666 -5.051 17.186 1.00 96.69 92 ASP A O 1
ATOM 762 N N . LYS A 1 93 ? -12.005 -5.572 19.277 1.00 92.81 93 LYS A N 1
ATOM 763 C CA . LYS A 1 93 ? -13.296 -6.094 19.757 1.00 92.81 93 LYS A CA 1
ATOM 764 C C . LYS A 1 93 ? -14.034 -5.110 20.667 1.00 92.81 93 LYS A C 1
ATOM 766 O O . LYS A 1 93 ? -15.111 -5.457 21.147 1.00 92.81 93 LYS A O 1
ATOM 771 N N . THR A 1 94 ? -13.420 -3.959 20.965 1.00 71.38 94 THR A N 1
ATOM 772 C CA . THR A 1 94 ? -14.018 -2.941 21.843 1.00 71.38 94 THR A CA 1
ATOM 773 C C . THR A 1 94 ? -15.087 -2.105 21.165 1.00 71.38 94 THR A C 1
ATOM 775 O O . THR A 1 94 ? -14.962 -1.842 19.949 1.00 71.38 94 THR A O 1
#

pLDDT: mean 94.55, std 10.02, range [39.5, 98.56]

Radius of gyration: 14.34 Å; chains: 1; bounding box: 36×22×39 Å

Secondary structure (DSSP, 8-state):
-----EEEEEEEE-SSHHHHHHHHHHHHTSS-EEEEEEETTEEEEEEEEEEE-HHHHHHHHHHHHHH-SSSEEEEEEEHHHHHHHSEEEEE---